Protein AF-A0A9D8BTR9-F1 (afdb_monomer_lite)

Secondary structure (DSSP, 8-state):
-TT-SS----TT-----EEEEETTEEEEEEEE-SSGGGS-----BHHHH-EETTTTEE-B-TTSPBPB--B-TTSPBPPSSSPPSSSSSS--SEEEEEE--

pLDDT: mean 94.8, std 5.75, range [58.75, 98.44]

Foldseek 3Di:
DVPDDFDDDDPPDDFPWDWDDDPNWIKIKTAAACVLQVGQDAWDKQVVVDADDPVRHTDPDPVRHIDTPQAALVRDGADHGGGGPDRDGCQDHGIGMGTND

Structure (mmCIF, N/CA/C/O backbone):
data_AF-A0A9D8BTR9-F1
#
_entry.id   AF-A0A9D8BTR9-F1
#
loop_
_atom_site.group_PDB
_atom_site.id
_atom_site.type_symbol
_atom_site.label_atom_id
_atom_site.label_alt_id
_atom_site.label_comp_id
_atom_site.label_asym_id
_atom_site.label_entity_id
_atom_site.label_seq_id
_atom_site.pdbx_PDB_ins_code
_atom_site.Cartn_x
_atom_site.Cartn_y
_atom_site.Cartn_z
_atom_site.occupancy
_atom_site.B_iso_or_equiv
_atom_site.auth_seq_id
_atom_site.auth_comp_id
_atom_site.auth_asym_id
_atom_site.auth_atom_id
_atom_site.pdbx_PDB_model_num
ATOM 1 N N . TYR A 1 1 ? 1.808 -18.632 -3.585 1.00 60.00 1 TYR A N 1
ATOM 2 C CA . TYR A 1 1 ? 2.295 -18.264 -2.244 1.00 60.00 1 TYR A CA 1
ATOM 3 C C . TYR A 1 1 ? 3.440 -19.128 -1.717 1.00 60.00 1 TYR A C 1
ATOM 5 O O . TYR A 1 1 ? 4.335 -18.561 -1.124 1.00 60.00 1 TYR A O 1
ATOM 13 N N . VAL A 1 2 ? 3.537 -20.434 -2.019 1.00 58.75 2 VAL A N 1
ATOM 14 C CA . VAL A 1 2 ? 4.655 -21.315 -1.561 1.00 58.75 2 VAL A CA 1
ATOM 15 C C . VAL A 1 2 ? 6.072 -20.869 -2.009 1.00 58.75 2 VAL A C 1
ATOM 17 O O . VAL A 1 2 ? 7.067 -21.411 -1.551 1.00 58.75 2 VAL A O 1
ATOM 20 N N . LYS A 1 3 ? 6.182 -19.881 -2.908 1.00 83.25 3 LYS A N 1
ATOM 21 C CA . LYS A 1 3 ? 7.452 -19.328 -3.416 1.00 83.25 3 LYS A CA 1
ATOM 22 C C . LYS A 1 3 ? 7.713 -17.878 -2.982 1.00 83.25 3 LYS A C 1
ATOM 24 O O . LYS A 1 3 ? 8.590 -17.233 -3.546 1.00 83.25 3 LYS A O 1
ATOM 29 N N . GLU A 1 4 ? 6.923 -17.335 -2.058 1.00 86.44 4 GLU A N 1
ATOM 30 C CA . GLU A 1 4 ? 7.206 -16.015 -1.494 1.00 86.44 4 GLU A CA 1
ATOM 31 C C . GLU A 1 4 ? 8.479 -16.089 -0.646 1.00 86.44 4 GLU A C 1
ATOM 33 O O . GLU A 1 4 ? 8.605 -16.963 0.207 1.00 86.44 4 GLU A O 1
ATOM 38 N N . THR A 1 5 ? 9.444 -15.212 -0.915 1.00 90.69 5 THR A N 1
ATOM 39 C CA . THR A 1 5 ? 10.785 -15.315 -0.326 1.00 90.69 5 THR A CA 1
ATOM 40 C C . THR A 1 5 ? 10.932 -14.559 0.988 1.00 90.69 5 THR A C 1
ATOM 42 O O . THR A 1 5 ? 11.739 -14.969 1.812 1.00 90.69 5 THR A O 1
ATOM 45 N N . ASN A 1 6 ? 10.153 -13.492 1.203 1.00 90.56 6 ASN A N 1
ATOM 46 C CA . ASN A 1 6 ? 10.285 -12.603 2.363 1.00 90.56 6 ASN A CA 1
ATOM 47 C C . ASN A 1 6 ? 8.933 -12.247 3.028 1.00 90.56 6 ASN A C 1
ATOM 49 O O . ASN A 1 6 ? 8.661 -11.061 3.231 1.00 90.56 6 ASN A O 1
ATOM 53 N N . PRO A 1 7 ? 8.056 -13.216 3.362 1.00 93.12 7 PRO A N 1
ATOM 54 C CA . PRO A 1 7 ? 6.822 -12.898 4.072 1.00 93.12 7 PRO A CA 1
ATOM 55 C C . PRO A 1 7 ? 7.108 -12.538 5.539 1.00 93.12 7 PRO A C 1
ATOM 57 O O . PRO A 1 7 ? 7.866 -13.226 6.225 1.00 93.12 7 PRO A O 1
ATOM 60 N N . LEU A 1 8 ? 6.438 -11.506 6.058 1.00 93.69 8 LEU A N 1
ATOM 61 C CA . LEU A 1 8 ? 6.315 -11.299 7.502 1.00 93.69 8 LEU A CA 1
ATOM 62 C C . LEU A 1 8 ? 5.058 -12.024 7.993 1.00 93.69 8 LEU A C 1
ATOM 64 O O . LEU A 1 8 ? 3.943 -11.571 7.742 1.00 93.69 8 LEU A O 1
ATOM 68 N N . ILE A 1 9 ? 5.239 -13.141 8.698 1.00 94.00 9 ILE A N 1
ATOM 69 C CA . ILE A 1 9 ? 4.139 -13.949 9.238 1.00 94.00 9 ILE A CA 1
ATOM 70 C C . ILE A 1 9 ? 4.032 -13.699 10.742 1.00 94.00 9 ILE A C 1
ATOM 72 O O . ILE A 1 9 ? 4.978 -13.949 11.485 1.00 94.00 9 ILE A O 1
ATOM 76 N N . LEU A 1 10 ? 2.873 -13.209 11.185 1.00 94.06 10 LEU A N 1
ATOM 77 C CA . LEU A 1 10 ? 2.561 -12.938 12.589 1.00 94.06 10 LEU A CA 1
ATOM 78 C C . LEU A 1 10 ? 1.358 -13.793 13.010 1.00 94.06 10 LEU A C 1
ATOM 80 O O . LEU A 1 10 ? 0.243 -13.289 13.093 1.00 94.06 10 LEU A O 1
ATOM 84 N N . SER A 1 11 ? 1.575 -15.092 13.228 1.00 94.56 11 SER A N 1
ATOM 85 C CA . SER A 1 11 ? 0.491 -16.064 13.465 1.00 94.56 11 SER A CA 1
ATOM 86 C C . SER A 1 11 ? -0.368 -15.764 14.699 1.00 94.56 11 SER A C 1
ATOM 88 O O . SER A 1 11 ? -1.538 -16.129 14.716 1.00 94.56 11 SER A O 1
ATOM 90 N N . ASP A 1 12 ? 0.198 -15.084 15.698 1.00 94.00 12 ASP A N 1
ATOM 91 C CA . ASP A 1 12 ? -0.477 -14.762 16.963 1.00 94.00 12 ASP A CA 1
ATOM 92 C C . ASP A 1 12 ? -1.090 -13.350 16.983 1.00 94.00 12 ASP A C 1
ATOM 94 O O . ASP A 1 12 ? -1.652 -12.926 17.993 1.00 94.00 12 ASP A O 1
ATOM 98 N N . ALA A 1 13 ? -0.946 -12.577 15.902 1.00 94.19 13 ALA A N 1
ATOM 99 C CA . ALA A 1 13 ? -1.487 -11.226 15.842 1.00 94.19 13 ALA A CA 1
ATOM 100 C C . ALA A 1 13 ? -2.992 -11.247 15.534 1.00 94.19 13 ALA A C 1
ATOM 102 O O . ALA A 1 13 ? -3.410 -11.795 14.517 1.00 94.19 13 ALA A O 1
ATOM 103 N N . ASP A 1 14 ? -3.787 -10.563 16.361 1.00 95.50 14 ASP A N 1
ATOM 104 C CA . ASP A 1 14 ? -5.190 -10.250 16.075 1.00 95.50 14 ASP A CA 1
ATOM 105 C C . ASP A 1 14 ? -5.339 -8.749 15.763 1.00 95.50 14 ASP A C 1
ATOM 107 O O . ASP A 1 14 ? -5.318 -7.915 16.676 1.00 95.50 14 ASP A O 1
ATOM 111 N N . PRO A 1 15 ? -5.447 -8.368 14.478 1.00 95.00 15 PRO A N 1
ATOM 112 C CA . PRO A 1 15 ? -5.585 -6.972 14.100 1.00 95.00 15 PRO A CA 1
ATOM 113 C C . PRO A 1 15 ? -6.983 -6.396 14.343 1.00 95.00 15 PRO A C 1
ATOM 115 O O . PRO A 1 15 ? -7.121 -5.177 14.253 1.00 95.00 15 PRO A O 1
ATOM 118 N N . ALA A 1 16 ? -8.001 -7.220 14.627 1.00 96.88 16 ALA A N 1
ATOM 119 C CA . ALA A 1 16 ? -9.386 -6.802 14.870 1.00 96.88 16 ALA A CA 1
ATOM 120 C C . ALA A 1 16 ? -9.872 -5.633 13.969 1.00 96.88 16 ALA A C 1
ATOM 122 O O . ALA A 1 16 ? -10.239 -4.573 14.492 1.00 96.88 16 ALA A O 1
ATOM 123 N N . PRO A 1 17 ? -9.823 -5.768 12.625 1.00 96.50 17 PRO A N 1
ATOM 124 C CA . PRO A 1 17 ? -10.188 -4.687 11.720 1.00 96.50 17 PRO A CA 1
ATOM 125 C C . PRO A 1 17 ? -11.691 -4.395 11.794 1.00 96.50 17 PRO A C 1
ATOM 127 O O . PRO A 1 17 ? -12.517 -5.301 11.718 1.00 96.50 17 PRO A O 1
ATOM 130 N N . GLU A 1 18 ? -12.048 -3.121 11.897 1.00 97.75 18 GLU A N 1
ATOM 131 C CA . GLU A 1 18 ? -13.427 -2.649 12.006 1.00 97.75 18 GLU A CA 1
ATOM 132 C C . GLU A 1 18 ? -13.597 -1.375 11.175 1.00 97.75 18 GLU A C 1
ATOM 134 O O . GLU A 1 18 ? -12.782 -0.458 11.254 1.00 97.75 18 GLU A O 1
ATOM 139 N N . THR A 1 19 ? -14.684 -1.281 10.416 1.00 97.19 19 THR A N 1
ATOM 140 C CA . THR A 1 19 ? -15.093 -0.033 9.767 1.00 97.19 19 THR A CA 1
ATOM 141 C C . THR A 1 19 ? -16.294 0.527 10.514 1.00 97.19 19 THR A C 1
ATOM 143 O O . THR A 1 19 ? -17.280 -0.180 10.704 1.00 97.19 19 THR A O 1
ATOM 146 N N . VAL A 1 20 ? -16.222 1.787 10.937 1.00 97.06 20 VAL A N 1
ATOM 147 C CA . VAL A 1 20 ? -17.290 2.462 11.682 1.00 97.06 20 VAL A CA 1
ATOM 148 C C . VAL A 1 20 ? -17.729 3.707 10.944 1.00 97.06 20 VAL A C 1
ATOM 150 O O . VAL A 1 20 ? -16.901 4.549 10.602 1.00 97.06 20 VAL A O 1
ATOM 153 N N . GLU A 1 21 ? -19.035 3.828 10.744 1.00 97.06 21 GLU A N 1
ATOM 154 C CA . GLU A 1 21 ? -19.658 4.997 10.141 1.00 97.06 21 GLU A CA 1
ATOM 155 C C . GLU A 1 21 ? -20.307 5.863 11.223 1.00 97.06 21 GLU A C 1
ATOM 157 O O . GLU A 1 21 ? -21.023 5.373 12.098 1.00 97.06 21 GLU A O 1
ATOM 162 N N . THR A 1 22 ? -20.015 7.159 11.224 1.00 94.44 22 THR A N 1
ATOM 163 C CA . THR A 1 22 ? -20.594 8.126 12.161 1.00 94.44 22 THR A CA 1
ATOM 164 C C . THR A 1 22 ? -20.721 9.468 11.462 1.00 94.44 22 THR A C 1
ATOM 166 O O . THR A 1 22 ? -19.740 9.971 10.924 1.00 94.44 22 THR A O 1
ATOM 169 N N . GLU A 1 23 ? -21.928 10.040 11.462 1.00 91.88 23 GLU A N 1
ATOM 170 C CA . GLU A 1 23 ? -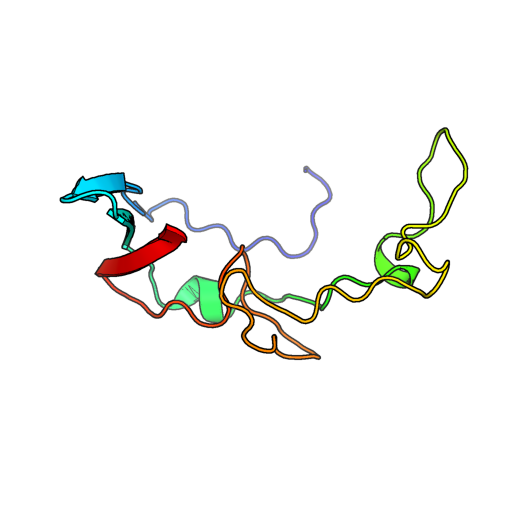22.201 11.385 10.923 1.00 91.88 23 GLU A CA 1
ATOM 171 C C . GLU A 1 23 ? -21.729 11.587 9.464 1.00 91.88 23 GLU A C 1
ATOM 173 O O . GLU A 1 23 ? -21.289 12.665 9.080 1.00 91.88 23 GLU A O 1
ATOM 178 N N . GLY A 1 24 ? -21.819 10.541 8.632 1.00 93.31 24 GLY A N 1
ATOM 179 C CA . GLY A 1 24 ? -21.384 10.579 7.228 1.00 93.31 24 GLY A CA 1
ATOM 180 C C . GLY A 1 24 ? -1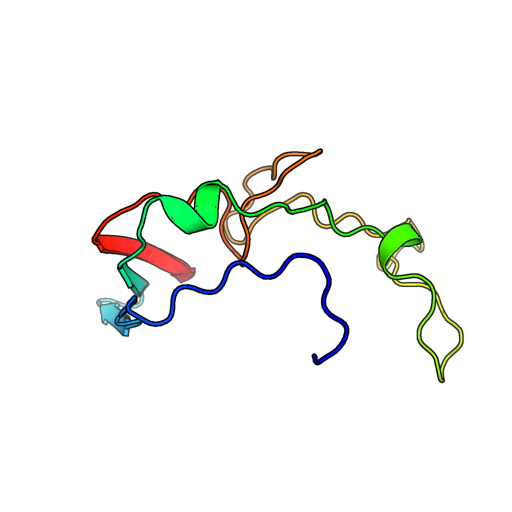9.872 10.426 7.021 1.00 93.31 24 GLY A C 1
ATOM 181 O O . GLY A 1 24 ? -19.397 10.552 5.894 1.00 93.31 24 GLY A O 1
ATOM 182 N N . HIS A 1 25 ? -19.119 10.138 8.084 1.00 95.06 25 HIS A N 1
ATOM 183 C CA . HIS A 1 25 ? -17.705 9.782 8.027 1.00 95.06 25 HIS A CA 1
ATOM 184 C C . HIS A 1 25 ? -17.503 8.291 8.244 1.00 95.06 25 HIS A C 1
ATOM 186 O O . HIS A 1 25 ? -18.143 7.690 9.104 1.00 95.06 25 HIS A O 1
ATOM 192 N N . VAL A 1 26 ? -16.547 7.712 7.525 1.00 97.19 26 VAL A N 1
ATOM 193 C CA . VAL A 1 26 ? -16.142 6.316 7.662 1.00 97.19 26 VAL A CA 1
ATOM 194 C C . VAL A 1 26 ? -14.738 6.264 8.253 1.00 97.19 26 VAL A C 1
ATOM 196 O O . VAL A 1 26 ? -13.791 6.843 7.724 1.00 97.19 26 VAL A O 1
ATOM 199 N N . SER A 1 27 ? -14.587 5.546 9.362 1.00 97.31 27 SER A N 1
ATOM 200 C CA . SER A 1 27 ? -13.303 5.301 10.020 1.00 97.31 27 SER A CA 1
ATOM 201 C C . SER A 1 27 ? -12.941 3.824 9.969 1.00 97.31 27 SER A C 1
ATOM 203 O O . SER A 1 27 ? -13.734 2.979 10.368 1.00 97.31 27 SER A O 1
ATOM 205 N N . PHE A 1 28 ? -11.722 3.518 9.545 1.00 97.44 28 PHE A N 1
ATOM 206 C CA . PHE A 1 28 ? -11.126 2.194 9.619 1.00 97.44 28 PHE A CA 1
ATOM 207 C C . PHE A 1 28 ? -10.277 2.077 10.887 1.00 97.44 28 PHE A C 1
ATOM 209 O O . PHE A 1 28 ? -9.385 2.886 11.142 1.00 97.44 28 PHE A O 1
ATOM 216 N N . ARG A 1 29 ? -10.575 1.079 11.709 1.00 97.50 29 ARG A N 1
ATOM 217 C CA . ARG A 1 29 ? -9.925 0.801 12.985 1.00 97.50 29 ARG A CA 1
ATOM 218 C C . ARG A 1 29 ? -9.239 -0.543 12.899 1.00 97.50 29 ARG A C 1
ATOM 220 O O . ARG A 1 29 ? -9.794 -1.481 12.344 1.00 97.50 29 ARG A O 1
ATOM 227 N N . LEU A 1 30 ? -8.051 -0.640 13.470 1.00 96.56 30 LEU A N 1
ATOM 228 C CA . LEU A 1 30 ? -7.318 -1.894 13.579 1.00 96.56 30 LEU A CA 1
ATOM 229 C C . LEU A 1 30 ? -6.259 -1.782 14.672 1.00 96.56 30 LEU A C 1
ATOM 231 O O . LEU A 1 30 ? -5.904 -0.687 15.108 1.00 96.56 30 LEU A O 1
ATOM 235 N N . THR A 1 31 ? -5.746 -2.922 15.110 1.00 97.06 31 THR A N 1
ATOM 236 C CA . THR A 1 31 ? -4.623 -3.018 16.038 1.00 97.06 31 THR A CA 1
ATOM 237 C C . THR A 1 31 ? -3.401 -3.523 15.287 1.00 97.06 31 THR A C 1
ATOM 239 O O . THR A 1 31 ? -3.426 -4.600 14.701 1.00 97.06 31 THR A O 1
ATOM 242 N N . LEU A 1 32 ? -2.310 -2.760 15.288 1.00 94.69 32 LEU A N 1
ATOM 243 C CA . LEU A 1 32 ? -1.059 -3.164 14.647 1.00 94.69 32 LEU A CA 1
ATOM 244 C C . LEU A 1 32 ? 0.062 -3.287 15.674 1.00 94.69 32 LEU A C 1
ATOM 246 O O . LEU A 1 32 ? 0.285 -2.393 16.484 1.00 94.69 32 LEU A O 1
ATOM 250 N N . GLY A 1 33 ? 0.824 -4.377 15.616 1.00 93.38 33 GLY A N 1
ATOM 251 C CA . GLY A 1 33 ? 2.120 -4.435 16.290 1.00 93.38 33 GLY A CA 1
ATOM 252 C C . GLY A 1 33 ? 3.155 -3.530 15.602 1.00 93.38 33 GLY A C 1
ATOM 253 O O . GLY A 1 33 ? 2.904 -3.006 14.519 1.00 93.38 33 GLY A O 1
ATOM 254 N N . PRO A 1 34 ? 4.364 -3.377 16.166 1.00 91.88 34 PRO A N 1
ATOM 255 C CA . PRO A 1 34 ? 5.449 -2.637 15.514 1.00 91.88 34 PRO A CA 1
ATOM 256 C C . PRO A 1 34 ? 6.101 -3.410 14.351 1.00 91.88 34 PRO A C 1
ATOM 258 O O . PRO A 1 34 ? 6.871 -2.839 13.584 1.00 91.88 34 PRO A O 1
ATOM 261 N N . ALA A 1 35 ? 5.842 -4.717 14.231 1.00 92.75 35 ALA A N 1
ATOM 262 C CA . ALA A 1 35 ? 6.506 -5.590 13.265 1.00 92.75 35 ALA A CA 1
ATOM 263 C C . ALA A 1 35 ? 6.212 -5.261 11.784 1.00 92.75 35 ALA A C 1
ATOM 265 O O . ALA A 1 35 ? 7.170 -5.257 11.014 1.00 92.75 35 ALA A O 1
ATOM 266 N N . PRO A 1 36 ? 4.976 -4.918 11.357 1.00 91.50 36 PRO A N 1
ATOM 267 C CA . PRO A 1 36 ? 4.695 -4.548 9.966 1.00 91.50 36 PRO A CA 1
ATOM 268 C C . PRO A 1 36 ? 5.529 -3.370 9.448 1.00 91.50 36 PRO A C 1
ATOM 270 O O . PRO A 1 36 ? 5.916 -3.371 8.287 1.00 91.50 36 PRO A O 1
ATOM 273 N N . GLN A 1 37 ? 5.893 -2.411 10.308 1.00 86.94 37 GLN A N 1
ATOM 274 C CA . GLN A 1 37 ? 6.772 -1.287 9.936 1.00 86.94 37 GLN A CA 1
ATOM 275 C C . GLN A 1 37 ? 8.213 -1.723 9.617 1.00 86.94 37 GLN A C 1
ATOM 277 O O . GLN A 1 37 ? 8.986 -0.953 9.060 1.00 86.94 37 GLN A O 1
ATOM 282 N N . LYS A 1 38 ? 8.587 -2.951 9.992 1.00 88.56 38 LYS A N 1
ATOM 283 C CA . LYS A 1 38 ? 9.906 -3.549 9.748 1.00 88.56 38 LYS A CA 1
ATOM 284 C C . LYS A 1 38 ? 9.877 -4.595 8.633 1.00 88.56 38 LYS A C 1
ATOM 286 O O . LYS A 1 38 ? 10.890 -5.253 8.408 1.00 88.56 38 LYS A O 1
ATOM 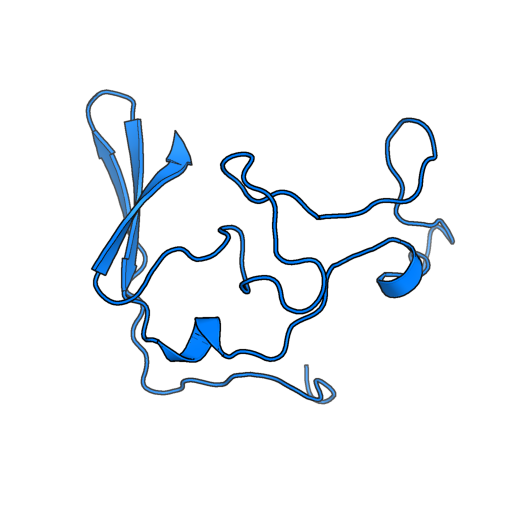291 N N . ALA A 1 39 ? 8.731 -4.799 7.980 1.00 93.06 39 ALA A N 1
ATOM 292 C CA . ALA A 1 39 ? 8.643 -5.706 6.847 1.00 93.06 39 ALA A CA 1
ATOM 293 C C . ALA A 1 39 ? 9.593 -5.234 5.738 1.00 93.06 39 ALA A C 1
ATOM 295 O O . ALA A 1 39 ? 9.675 -4.039 5.461 1.00 93.06 39 ALA A O 1
ATOM 296 N N . ALA A 1 40 ? 10.298 -6.176 5.111 1.00 93.38 40 ALA A N 1
ATOM 297 C CA . ALA A 1 40 ? 11.132 -5.884 3.956 1.00 93.38 40 ALA A CA 1
ATOM 298 C C . ALA A 1 40 ? 10.226 -5.648 2.745 1.00 93.38 40 ALA A C 1
ATOM 300 O O . ALA A 1 40 ? 9.692 -6.591 2.156 1.00 93.38 40 ALA A O 1
ATOM 301 N N . THR A 1 41 ? 10.028 -4.385 2.393 1.00 94.94 41 THR A N 1
ATOM 302 C CA . THR A 1 41 ? 9.198 -3.983 1.262 1.00 94.94 41 THR A CA 1
ATOM 303 C C . THR A 1 41 ? 10.052 -3.312 0.197 1.00 94.94 41 THR A C 1
ATOM 305 O O . THR A 1 41 ? 11.247 -3.066 0.340 1.00 94.94 41 THR A O 1
ATOM 308 N N . THR A 1 42 ? 9.437 -3.059 -0.947 1.00 95.62 42 THR A N 1
ATOM 309 C CA . THR A 1 42 ? 10.042 -2.285 -2.026 1.00 95.62 42 THR A CA 1
ATOM 310 C C . THR A 1 42 ? 8.913 -1.529 -2.690 1.00 95.62 42 THR A C 1
ATOM 312 O O . THR A 1 42 ? 7.777 -2.022 -2.721 1.00 95.62 42 THR A O 1
ATOM 315 N N . LEU A 1 43 ? 9.204 -0.353 -3.229 1.00 97.44 43 LEU A N 1
ATOM 316 C CA . LEU A 1 43 ? 8.220 0.400 -3.985 1.00 97.44 43 LEU A CA 1
ATOM 317 C C . LEU A 1 43 ? 7.705 -0.407 -5.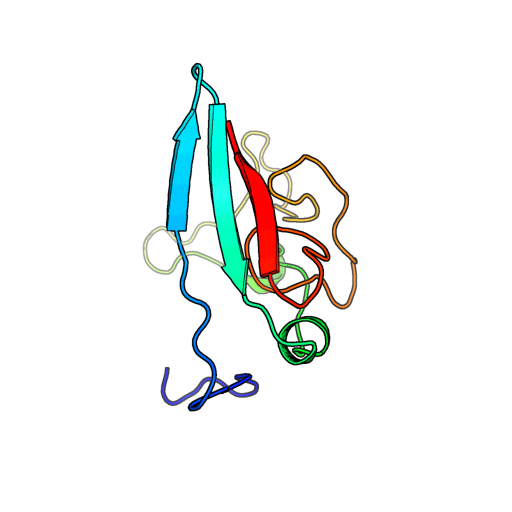187 1.00 97.44 43 LEU A C 1
ATOM 319 O O . LEU A 1 43 ? 8.412 -1.239 -5.764 1.00 97.44 43 LEU A O 1
ATOM 323 N N . VAL A 1 44 ? 6.437 -0.209 -5.535 1.00 97.62 44 VAL A N 1
ATOM 324 C CA . VAL A 1 44 ? 5.827 -0.845 -6.705 1.00 97.62 44 VAL A CA 1
ATOM 325 C C . VAL A 1 44 ? 5.956 0.098 -7.896 1.00 97.62 44 VAL A C 1
ATOM 327 O O . VAL A 1 44 ? 5.502 1.242 -7.848 1.00 97.62 44 VAL A O 1
ATOM 330 N N . THR A 1 45 ? 6.583 -0.401 -8.958 1.00 98.44 45 THR A N 1
ATOM 331 C CA . THR A 1 45 ? 6.839 0.317 -10.212 1.00 98.44 45 THR A CA 1
ATOM 332 C C . THR A 1 45 ? 6.480 -0.564 -11.407 1.00 98.44 45 THR A C 1
ATOM 334 O O . THR A 1 45 ? 6.415 -1.790 -11.270 1.00 98.44 45 THR A O 1
ATOM 337 N N . THR A 1 46 ? 6.298 0.033 -12.589 1.00 98.44 46 THR A N 1
ATOM 338 C CA . THR A 1 46 ? 6.128 -0.704 -13.857 1.00 98.44 46 THR A CA 1
ATOM 339 C C . THR A 1 46 ? 7.195 -1.772 -14.052 1.00 98.44 46 THR A C 1
ATOM 341 O O . THR A 1 46 ? 6.869 -2.920 -14.333 1.00 98.44 46 THR A O 1
ATOM 344 N N . GLU A 1 47 ? 8.465 -1.410 -13.856 1.00 98.06 47 GLU A N 1
ATOM 345 C CA . GLU A 1 47 ? 9.602 -2.320 -14.019 1.00 98.06 47 GLU A CA 1
ATOM 346 C C . GLU A 1 47 ? 9.466 -3.559 -13.129 1.00 98.06 47 GLU A C 1
ATOM 348 O O . GLU A 1 47 ? 9.627 -4.686 -13.593 1.00 98.06 47 GLU A O 1
ATOM 353 N N . ARG A 1 48 ? 9.093 -3.362 -11.859 1.00 95.94 48 ARG A N 1
ATOM 354 C CA . ARG A 1 48 ? 8.931 -4.457 -10.901 1.00 95.94 48 ARG A CA 1
ATOM 355 C C . ARG A 1 48 ? 7.722 -5.339 -11.209 1.00 95.94 48 ARG A C 1
ATOM 357 O O . ARG A 1 48 ? 7.781 -6.546 -10.986 1.00 95.94 48 ARG A O 1
ATOM 364 N N . LEU A 1 49 ? 6.621 -4.745 -11.669 1.00 97.12 49 LEU A N 1
ATOM 365 C CA . LEU A 1 49 ? 5.413 -5.485 -12.043 1.00 97.12 49 LEU A CA 1
ATOM 366 C C . LEU A 1 49 ? 5.585 -6.246 -13.366 1.00 97.12 49 LEU A C 1
ATOM 368 O O . LEU A 1 49 ? 4.916 -7.258 -13.584 1.00 97.12 49 LEU A O 1
ATOM 372 N N . GLY A 1 50 ? 6.477 -5.777 -14.240 1.00 97.31 50 GLY A N 1
ATOM 373 C CA . GLY A 1 50 ? 6.714 -6.353 -15.555 1.00 97.31 50 GLY A CA 1
ATOM 374 C C . GLY A 1 50 ? 5.513 -6.172 -16.483 1.00 97.31 50 GLY A C 1
ATOM 375 O O . GLY A 1 50 ? 4.915 -5.098 -16.556 1.00 97.31 50 GLY A O 1
ATOM 376 N N . ARG A 1 51 ? 5.166 -7.230 -17.222 1.00 97.88 51 ARG A N 1
ATOM 377 C CA . ARG A 1 51 ? 4.069 -7.228 -18.200 1.00 97.88 51 ARG A CA 1
ATOM 378 C C . ARG A 1 51 ? 2.979 -8.207 -17.796 1.00 97.88 51 ARG A C 1
ATOM 380 O O . ARG A 1 51 ? 3.254 -9.308 -17.315 1.00 97.88 51 ARG A O 1
ATOM 387 N N . ALA A 1 52 ? 1.729 -7.813 -18.009 1.00 97.12 52 ALA A N 1
ATOM 388 C CA . ALA A 1 52 ? 0.589 -8.692 -17.810 1.00 97.12 52 ALA A CA 1
ATOM 389 C C . ALA A 1 52 ? 0.644 -9.864 -18.803 1.00 97.12 52 ALA A C 1
ATOM 391 O O . ALA A 1 52 ? 0.800 -9.664 -20.002 1.00 97.12 52 ALA A O 1
ATOM 392 N N . LYS A 1 53 ? 0.466 -11.096 -18.313 1.00 96.12 53 LYS A N 1
ATOM 393 C CA . LYS A 1 53 ? 0.725 -12.319 -19.093 1.00 96.12 53 LYS A CA 1
ATOM 394 C C . LYS A 1 53 ? -0.088 -12.451 -20.390 1.00 96.12 53 LYS A C 1
ATOM 396 O O . LYS A 1 53 ? 0.435 -12.966 -21.367 1.00 96.12 53 LYS A O 1
ATOM 401 N N . VAL A 1 54 ? -1.372 -12.086 -20.373 1.00 96.94 54 VAL A N 1
ATOM 402 C CA . VAL A 1 54 ? -2.286 -12.326 -21.511 1.00 96.94 54 VAL A CA 1
ATOM 403 C C . VAL A 1 54 ? -2.287 -11.157 -22.487 1.00 96.94 54 VAL A C 1
ATOM 405 O O . VAL A 1 54 ? -2.178 -11.371 -23.687 1.00 96.94 54 VAL A O 1
ATOM 408 N N . ALA A 1 55 ? -2.410 -9.932 -21.974 1.00 96.94 55 ALA A N 1
ATOM 409 C CA . ALA A 1 55 ? -2.410 -8.735 -22.808 1.00 96.94 55 ALA A CA 1
ATOM 410 C C . ALA A 1 55 ? -1.021 -8.424 -23.380 1.00 96.94 55 ALA A C 1
ATOM 412 O O . ALA A 1 55 ? -0.931 -7.720 -24.377 1.00 96.94 55 ALA A O 1
ATOM 413 N N . ASP A 1 56 ? 0.037 -8.922 -22.727 1.00 97.25 56 ASP A N 1
ATOM 414 C CA . ASP A 1 56 ? 1.419 -8.522 -22.963 1.00 97.25 56 ASP A CA 1
ATOM 415 C C . ASP A 1 56 ? 1.532 -6.992 -23.005 1.00 97.25 56 ASP A C 1
ATOM 417 O O . ASP A 1 56 ? 1.929 -6.385 -23.991 1.00 97.25 56 ASP A O 1
ATOM 421 N N . LEU A 1 57 ? 1.102 -6.342 -21.925 1.00 97.88 57 LEU A N 1
ATOM 422 C CA . LEU A 1 57 ? 1.172 -4.891 -21.769 1.00 97.88 57 LEU A CA 1
ATOM 423 C C . LEU A 1 57 ? 1.790 -4.538 -20.414 1.00 97.88 57 LEU A C 1
ATOM 425 O O . LEU A 1 57 ? 1.636 -5.307 -19.455 1.00 97.88 57 LEU A O 1
ATOM 429 N N . PRO A 1 58 ? 2.521 -3.414 -20.335 1.00 97.88 58 PRO A N 1
ATOM 430 C CA . PRO A 1 58 ? 3.067 -2.912 -19.082 1.00 97.88 58 PRO A CA 1
ATOM 431 C C . PRO A 1 58 ? 1.961 -2.310 -18.201 1.00 97.88 58 PRO A C 1
ATOM 433 O O . PRO A 1 58 ? 0.851 -2.034 -18.653 1.00 97.88 58 PRO A O 1
ATOM 436 N N . TYR A 1 59 ? 2.282 -2.098 -16.926 1.00 98.25 59 TYR A N 1
ATOM 437 C CA . TYR A 1 59 ? 1.442 -1.337 -16.002 1.00 98.25 59 TYR A CA 1
ATOM 438 C C . TYR A 1 59 ? 1.856 0.133 -16.056 1.00 98.25 59 TYR A C 1
ATOM 440 O O . TYR A 1 59 ? 2.941 0.469 -15.590 1.00 98.25 59 TYR A O 1
ATOM 448 N N . GLU A 1 60 ? 1.022 0.997 -16.622 1.00 98.31 60 GLU A N 1
ATOM 449 C CA . GLU A 1 60 ? 1.346 2.403 -16.904 1.00 98.31 60 GLU A CA 1
ATOM 450 C C . GLU A 1 60 ? 0.214 3.337 -16.461 1.00 98.31 60 GLU A C 1
ATOM 452 O O . GLU A 1 60 ? -0.908 2.902 -16.186 1.00 98.31 60 GLU A O 1
ATOM 457 N N . ASN A 1 61 ? 0.524 4.630 -16.372 1.00 98.31 61 ASN A N 1
ATOM 458 C CA . ASN A 1 61 ? -0.463 5.686 -16.168 1.00 98.31 61 ASN A CA 1
ATOM 459 C C . ASN A 1 61 ? -1.288 5.926 -17.451 1.00 98.31 61 ASN A C 1
ATOM 461 O O . ASN A 1 61 ? -0.870 5.523 -18.538 1.00 98.31 61 ASN A O 1
ATOM 465 N N . PRO A 1 62 ? -2.436 6.631 -17.371 1.00 97.94 62 PRO A N 1
ATOM 466 C CA . PRO A 1 62 ? -3.272 6.919 -18.543 1.00 97.94 62 PRO A CA 1
ATOM 467 C C . PRO A 1 62 ? -2.571 7.690 -19.672 1.00 97.94 62 PRO A C 1
ATOM 469 O O . PRO A 1 62 ? -3.009 7.624 -20.817 1.00 97.94 62 PRO A O 1
ATOM 472 N N . ASP A 1 63 ? -1.502 8.425 -19.360 1.00 97.81 63 ASP A N 1
ATOM 473 C CA . ASP A 1 63 ? -0.679 9.166 -20.322 1.00 97.81 63 ASP A CA 1
ATOM 474 C C . ASP A 1 63 ? 0.459 8.325 -20.939 1.00 97.81 63 ASP A C 1
ATOM 476 O O . ASP A 1 63 ? 1.243 8.842 -21.734 1.00 97.81 63 ASP A O 1
ATOM 480 N N . GLY A 1 64 ? 0.556 7.039 -20.583 1.00 97.12 64 GLY A N 1
ATOM 481 C CA . GLY A 1 64 ? 1.608 6.120 -21.023 1.00 97.12 64 GLY A CA 1
ATOM 482 C C . GLY A 1 64 ? 2.921 6.237 -20.244 1.00 97.12 64 GLY A C 1
ATOM 483 O O . GLY A 1 64 ? 3.881 5.538 -20.557 1.00 97.12 64 GLY A O 1
ATOM 484 N N . SER A 1 65 ? 3.009 7.103 -19.228 1.00 98.25 65 SER A N 1
ATOM 485 C CA . SER A 1 65 ? 4.195 7.155 -18.370 1.00 98.25 65 SER A CA 1
ATOM 486 C C . SER A 1 65 ? 4.278 5.928 -17.444 1.00 98.25 65 SER A C 1
ATOM 488 O O . SER A 1 65 ? 3.242 5.382 -17.041 1.00 98.25 65 SER A O 1
ATOM 490 N N . PRO A 1 66 ? 5.491 5.484 -17.052 1.00 98.25 66 PRO A N 1
ATOM 491 C CA . PRO A 1 66 ? 5.642 4.386 -16.103 1.00 98.25 66 PRO A CA 1
ATOM 492 C C . PRO A 1 66 ? 4.931 4.664 -14.771 1.00 98.25 66 PRO A C 1
ATOM 494 O O . PRO A 1 66 ? 5.119 5.706 -14.141 1.00 98.25 66 PRO A O 1
ATOM 497 N N . LEU A 1 67 ? 4.149 3.690 -14.312 1.00 98.19 67 LEU A N 1
ATOM 498 C CA . LEU A 1 67 ? 3.503 3.685 -13.009 1.00 98.19 67 LEU A CA 1
ATOM 499 C C . LEU A 1 67 ? 4.547 3.641 -11.883 1.00 98.19 67 LEU A C 1
ATOM 501 O O . LEU A 1 67 ? 5.438 2.784 -11.857 1.00 98.19 67 LEU A O 1
ATOM 505 N N . LYS A 1 68 ? 4.363 4.511 -10.887 1.00 98.00 68 LYS A N 1
ATOM 506 C CA . LYS A 1 68 ? 5.067 4.496 -9.600 1.00 98.00 68 LYS A CA 1
ATOM 507 C C . LYS A 1 68 ? 4.032 4.691 -8.491 1.00 98.00 68 LYS A C 1
ATOM 509 O O . LYS A 1 68 ? 3.435 5.756 -8.398 1.00 98.00 68 LYS A O 1
ATOM 514 N N . ILE A 1 69 ? 3.814 3.684 -7.643 1.00 97.69 69 ILE A N 1
ATOM 515 C CA . ILE A 1 69 ? 2.880 3.790 -6.507 1.00 97.69 69 ILE A CA 1
ATOM 516 C C . ILE A 1 69 ? 3.627 4.406 -5.318 1.00 97.69 69 ILE A C 1
ATOM 518 O O . ILE A 1 69 ? 4.010 3.708 -4.383 1.00 97.69 69 ILE A O 1
ATOM 522 N N . ASN A 1 70 ? 3.898 5.710 -5.387 1.00 97.81 70 ASN A N 1
ATOM 523 C CA . ASN A 1 70 ? 4.635 6.478 -4.373 1.00 97.81 70 ASN A CA 1
ATOM 524 C C . ASN A 1 70 ? 3.749 7.340 -3.474 1.00 97.81 70 ASN A C 1
ATOM 526 O O . ASN A 1 70 ? 4.268 8.152 -2.711 1.00 97.81 70 ASN A O 1
ATOM 530 N N . THR A 1 71 ? 2.438 7.159 -3.549 1.00 98.12 71 THR A N 1
ATOM 531 C CA . THR A 1 71 ? 1.473 7.888 -2.736 1.00 98.12 71 THR A CA 1
ATOM 532 C C . THR A 1 71 ? 0.569 6.890 -2.021 1.00 98.12 71 THR A C 1
ATOM 534 O O . THR A 1 71 ? 0.209 5.847 -2.576 1.00 98.12 71 THR A O 1
ATOM 537 N N . ASP A 1 72 ? 0.284 7.138 -0.748 1.00 98.12 72 ASP A N 1
ATOM 538 C CA . ASP A 1 72 ? -0.626 6.324 0.051 1.00 98.12 72 ASP A CA 1
ATOM 539 C C . ASP A 1 72 ? -2.094 6.743 -0.145 1.00 98.12 72 ASP A C 1
ATOM 541 O O . ASP A 1 72 ? -2.405 7.637 -0.933 1.00 98.12 72 ASP A O 1
ATOM 545 N N . TYR A 1 73 ? -3.011 6.085 0.567 1.00 97.75 73 TYR A N 1
ATOM 546 C CA . TYR A 1 73 ? -4.445 6.376 0.490 1.00 97.75 73 TYR A CA 1
ATOM 547 C C . TYR A 1 73 ? -4.802 7.842 0.810 1.00 97.75 73 TYR A C 1
ATOM 549 O O . TYR A 1 73 ? -5.767 8.368 0.262 1.00 97.75 73 TYR A O 1
ATOM 557 N N . PHE A 1 74 ? -4.036 8.513 1.675 1.00 97.12 74 PHE A N 1
ATOM 558 C CA . PHE A 1 74 ? -4.301 9.886 2.117 1.00 97.12 74 PHE A CA 1
ATOM 559 C C . PHE A 1 74 ? -3.598 10.951 1.275 1.00 97.12 74 PHE A C 1
ATOM 561 O O . PHE A 1 74 ? -3.719 12.138 1.572 1.00 97.12 74 PHE A O 1
ATOM 568 N N . GLY A 1 75 ? -2.868 10.553 0.232 1.00 97.56 75 GLY A N 1
ATOM 569 C CA . GLY A 1 75 ? -2.064 11.483 -0.554 1.00 97.56 75 GLY A CA 1
ATOM 570 C C . GLY A 1 75 ? -0.655 11.706 0.005 1.00 97.56 75 GLY A C 1
ATOM 571 O O . GLY A 1 75 ? 0.081 12.530 -0.537 1.00 97.56 75 GLY A O 1
ATOM 572 N N . ASN A 1 76 ? -0.245 10.986 1.055 1.00 97.44 76 ASN A N 1
ATOM 573 C CA . ASN A 1 76 ? 1.099 11.115 1.613 1.00 97.44 76 ASN A CA 1
ATOM 574 C C . ASN A 1 76 ? 2.122 10.403 0.729 1.00 97.44 76 ASN A C 1
ATOM 576 O O . ASN A 1 76 ? 1.846 9.344 0.162 1.00 97.44 76 ASN A O 1
ATOM 580 N N . ALA A 1 77 ? 3.334 10.952 0.655 1.00 98.00 77 ALA A N 1
ATOM 581 C CA . ALA A 1 77 ? 4.443 10.286 -0.014 1.00 98.00 77 ALA A CA 1
ATOM 582 C C . ALA A 1 77 ? 4.841 9.004 0.736 1.00 98.00 77 ALA A C 1
ATOM 584 O O . ALA A 1 77 ? 4.988 9.011 1.958 1.00 98.00 77 ALA A O 1
ATOM 585 N N . ARG A 1 78 ? 5.055 7.921 -0.010 1.00 98.00 78 ARG A N 1
ATOM 586 C CA . ARG A 1 78 ? 5.629 6.672 0.498 1.00 98.00 78 ARG A CA 1
ATOM 587 C C . ARG A 1 78 ? 7.152 6.726 0.489 1.00 98.00 78 ARG A C 1
ATOM 589 O O . ARG A 1 78 ? 7.743 7.407 -0.349 1.00 98.00 78 ARG A O 1
ATOM 596 N N . ASN A 1 79 ? 7.795 5.962 1.368 1.00 96.12 79 ASN A N 1
ATOM 597 C CA . ASN A 1 79 ? 9.243 5.793 1.330 1.00 96.12 79 ASN A CA 1
ATOM 598 C C . ASN A 1 79 ? 9.685 5.124 0.010 1.00 96.12 79 ASN A C 1
ATOM 600 O O . ASN A 1 79 ? 9.154 4.086 -0.383 1.00 96.12 79 ASN A O 1
ATOM 604 N N . ASP A 1 80 ? 10.673 5.709 -0.674 1.00 95.12 80 ASP A N 1
ATOM 605 C CA . ASP A 1 80 ? 11.126 5.235 -1.989 1.00 95.12 80 ASP A CA 1
ATOM 606 C C . ASP A 1 80 ? 11.835 3.870 -1.945 1.00 95.12 80 ASP A C 1
ATOM 608 O O . ASP A 1 80 ? 11.841 3.150 -2.946 1.00 95.12 80 ASP A O 1
ATOM 612 N N . THR A 1 81 ? 12.441 3.499 -0.814 1.00 94.31 81 THR A N 1
ATOM 613 C CA . THR A 1 81 ? 13.241 2.271 -0.689 1.00 94.31 81 THR A CA 1
ATOM 614 C C . THR A 1 81 ? 12.541 1.186 0.121 1.00 94.31 81 THR A C 1
ATOM 616 O O . THR A 1 81 ? 12.626 0.017 -0.247 1.00 94.31 81 THR A O 1
ATOM 619 N N . ASN A 1 82 ? 11.819 1.558 1.178 1.00 94.81 82 ASN A N 1
ATOM 620 C CA . ASN A 1 82 ? 11.136 0.635 2.084 1.00 94.81 82 ASN A CA 1
ATOM 621 C C . ASN A 1 82 ? 9.781 1.210 2.549 1.00 94.81 82 ASN A C 1
ATOM 623 O O . ASN A 1 82 ? 9.657 1.618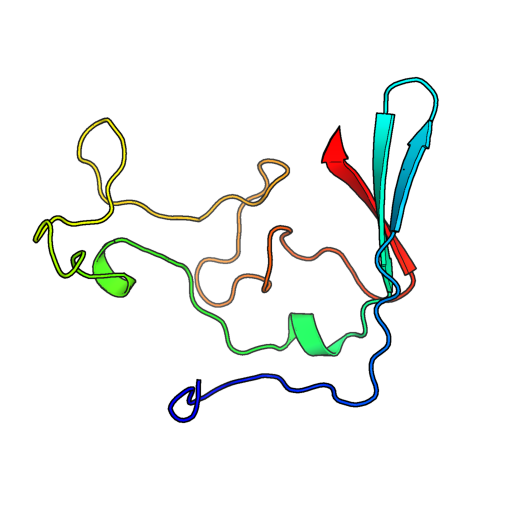 3.708 1.00 94.81 82 ASN A O 1
ATOM 627 N N . PRO A 1 83 ? 8.778 1.297 1.653 1.00 96.50 83 PRO A N 1
ATOM 628 C CA . PRO A 1 83 ? 7.449 1.822 1.980 1.00 96.50 83 PRO A CA 1
ATOM 629 C C . PRO A 1 83 ? 6.719 0.945 3.000 1.00 96.50 83 PRO A C 1
ATOM 631 O O . PRO A 1 83 ? 6.906 -0.272 3.029 1.00 96.50 83 PRO A O 1
ATOM 634 N N . ALA A 1 84 ? 5.820 1.510 3.800 1.00 95.81 84 ALA A N 1
ATOM 635 C CA . ALA A 1 84 ? 5.022 0.682 4.700 1.00 95.81 84 ALA A CA 1
ATOM 636 C C . ALA A 1 84 ? 4.143 -0.307 3.897 1.00 95.81 84 ALA A C 1
ATOM 638 O O . ALA A 1 84 ? 3.611 0.040 2.831 1.00 95.81 84 ALA A O 1
ATOM 639 N N . PRO A 1 85 ? 3.974 -1.556 4.373 1.00 95.00 85 PRO A N 1
ATOM 640 C CA . PRO A 1 85 ? 3.067 -2.492 3.728 1.00 95.00 85 PRO A CA 1
ATOM 641 C C . PRO A 1 85 ? 1.615 -2.023 3.876 1.00 95.00 85 PRO A C 1
ATOM 643 O O . PRO A 1 85 ? 1.221 -1.456 4.895 1.00 95.00 85 PRO A O 1
ATOM 646 N N . GLY A 1 86 ? 0.791 -2.327 2.874 1.00 94.69 86 GLY A N 1
ATOM 647 C CA . GLY A 1 86 ? -0.624 -1.963 2.871 1.00 94.69 86 GLY A CA 1
ATOM 648 C C . GLY A 1 86 ? -0.901 -0.550 2.336 1.00 94.69 86 GLY A C 1
ATOM 649 O O . GLY A 1 86 ? -0.038 0.065 1.701 1.00 94.69 86 GLY A O 1
ATOM 650 N N . PRO A 1 87 ? -2.136 -0.047 2.508 1.00 96.06 87 PRO A N 1
ATOM 651 C CA . PRO A 1 87 ? -2.610 1.162 1.830 1.00 96.06 87 PRO A CA 1
ATOM 652 C C . PRO A 1 87 ? -2.154 2.480 2.475 1.00 96.06 87 PRO A C 1
ATOM 654 O O . PRO A 1 87 ? -2.246 3.516 1.821 1.00 96.06 87 PRO A O 1
ATOM 657 N N . PHE A 1 88 ? -1.647 2.446 3.708 1.00 96.19 88 PHE A N 1
ATOM 658 C CA . PHE A 1 88 ? -1.285 3.629 4.493 1.00 96.19 88 PHE A CA 1
ATOM 659 C C . PHE A 1 88 ? 0.220 3.670 4.732 1.00 96.19 88 PHE A C 1
ATOM 661 O O . PHE A 1 88 ? 0.796 2.660 5.147 1.00 96.19 88 PHE A O 1
ATOM 668 N N . GLU A 1 89 ? 0.849 4.823 4.518 1.00 96.44 89 GLU A N 1
ATOM 669 C CA . GLU A 1 89 ? 2.248 5.003 4.887 1.00 96.44 89 GLU A CA 1
ATOM 670 C C . GLU A 1 89 ? 2.334 5.299 6.389 1.00 96.44 89 GLU A C 1
ATOM 672 O O . GLU A 1 89 ? 1.713 6.234 6.886 1.00 96.44 89 GLU A O 1
ATOM 677 N N . HIS A 1 90 ? 3.078 4.475 7.131 1.00 90.12 90 HIS A N 1
ATOM 678 C CA . HIS A 1 90 ? 3.270 4.612 8.582 1.00 90.12 90 HIS A CA 1
ATOM 679 C C . HIS A 1 90 ? 1.979 4.831 9.409 1.00 90.12 90 HIS A C 1
ATOM 681 O O . HIS A 1 90 ? 1.906 5.779 10.191 1.00 90.12 90 HIS A O 1
ATOM 687 N N . PRO A 1 91 ? 0.983 3.924 9.352 1.00 91.44 91 PRO A N 1
ATOM 688 C CA . PRO A 1 91 ? -0.281 4.074 10.087 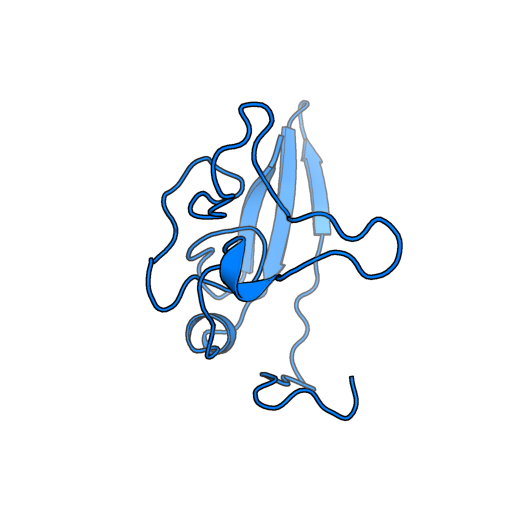1.00 91.44 91 PRO A CA 1
ATOM 689 C C . PRO A 1 91 ? -0.156 4.050 11.624 1.00 91.44 91 PRO A C 1
ATOM 691 O O . PRO A 1 91 ? -1.158 4.202 12.316 1.00 91.44 91 PRO A O 1
ATOM 694 N N . GLY A 1 92 ? 1.049 3.846 12.169 1.00 91.88 92 GLY A N 1
ATOM 695 C CA . GLY A 1 92 ? 1.317 3.730 13.602 1.00 91.88 92 GLY A CA 1
ATOM 696 C C . GLY A 1 92 ? 1.321 2.285 14.109 1.00 91.88 92 GLY A C 1
ATOM 697 O O . GLY A 1 92 ? 1.382 1.327 13.335 1.00 91.88 92 GLY A O 1
ATOM 698 N N . ALA A 1 93 ? 1.302 2.145 15.434 1.00 93.31 93 ALA A N 1
ATOM 699 C CA . ALA A 1 93 ? 1.218 0.878 16.156 1.00 93.31 93 ALA A CA 1
ATOM 700 C C . ALA A 1 93 ? 0.274 1.029 17.362 1.00 93.31 93 ALA A C 1
ATOM 702 O O . ALA A 1 93 ? 0.017 2.139 17.827 1.00 93.31 93 ALA A O 1
ATOM 703 N N . GLY A 1 94 ? -0.229 -0.089 17.878 1.00 95.38 94 GLY A N 1
ATOM 704 C CA . GLY A 1 94 ? -1.333 -0.136 18.830 1.00 95.38 94 GLY A CA 1
ATOM 705 C C . GLY A 1 94 ? -2.684 -0.052 18.123 1.00 95.38 94 GLY A C 1
ATOM 706 O O . GLY A 1 94 ? -2.805 -0.428 16.957 1.00 95.38 94 GLY A O 1
ATOM 707 N N . ARG A 1 95 ? -3.704 0.428 18.840 1.00 95.75 95 ARG A N 1
ATOM 708 C CA . ARG A 1 95 ? -5.037 0.661 18.277 1.00 95.75 95 ARG A CA 1
ATOM 709 C C . ARG A 1 95 ? -5.029 1.964 17.487 1.00 95.75 95 ARG A C 1
ATOM 711 O O . ARG A 1 95 ? -4.871 3.036 18.063 1.00 95.75 95 ARG A O 1
ATOM 718 N N . ILE A 1 96 ? -5.214 1.852 16.182 1.00 96.00 96 ILE A N 1
ATOM 719 C CA . ILE A 1 96 ? -5.181 2.967 15.242 1.00 96.00 96 ILE A CA 1
ATOM 720 C C . ILE A 1 96 ? -6.576 3.206 14.664 1.00 96.00 96 ILE A C 1
ATOM 722 O O . ILE A 1 96 ? -7.365 2.273 14.499 1.00 96.00 96 ILE A O 1
ATOM 726 N N . VAL A 1 97 ? -6.888 4.473 14.398 1.00 96.62 97 VAL A N 1
ATOM 727 C CA . VAL A 1 97 ? -8.154 4.922 13.808 1.00 96.62 97 VAL A CA 1
ATOM 728 C C . VAL A 1 97 ? -7.815 5.828 12.637 1.00 96.62 97 VAL A C 1
ATOM 730 O O . VAL A 1 97 ? -7.169 6.858 12.810 1.00 96.62 97 VAL A O 1
ATOM 733 N N . LEU A 1 98 ? -8.238 5.429 11.448 1.00 96.19 98 LEU A N 1
ATOM 734 C CA . LEU A 1 98 ? -7.931 6.087 10.190 1.00 96.19 98 LEU A CA 1
ATOM 735 C C . LEU A 1 98 ? -9.243 6.534 9.555 1.00 96.19 98 LEU A C 1
ATOM 737 O O . LEU A 1 98 ? -10.088 5.700 9.242 1.00 96.19 98 LEU A O 1
ATOM 741 N N . ARG A 1 99 ? -9.445 7.837 9.369 1.00 95.81 99 ARG A N 1
ATOM 742 C CA . ARG A 1 99 ? -10.639 8.339 8.681 1.00 95.81 99 ARG A CA 1
ATOM 743 C C . ARG A 1 99 ? -10.469 8.142 7.183 1.00 95.81 99 ARG A C 1
ATOM 745 O O . ARG A 1 99 ? -9.614 8.788 6.600 1.00 95.81 99 ARG A O 1
ATOM 752 N N . VAL A 1 100 ? -11.277 7.283 6.576 1.00 96.62 100 VAL A N 1
ATOM 753 C CA . VAL A 1 100 ? -11.148 6.882 5.168 1.00 96.62 100 VAL A CA 1
ATOM 754 C C . VAL A 1 100 ? -12.212 7.494 4.250 1.00 96.62 100 VAL A C 1
ATOM 756 O O . VAL A 1 100 ? -12.027 7.450 3.036 1.00 96.62 100 VAL A O 1
ATOM 759 N N . TRP A 1 101 ? -13.274 8.095 4.799 1.00 93.94 101 TRP A N 1
ATOM 760 C CA . TRP A 1 101 ? -14.280 8.890 4.077 1.00 93.94 101 TRP A CA 1
ATOM 761 C C . TRP A 1 101 ? -14.886 9.945 5.024 1.00 93.94 101 TRP A C 1
ATOM 763 O O . TRP A 1 101 ? -15.035 9.628 6.226 1.00 93.94 101 TRP A O 1
#

Sequence (101 aa):
YVKETNPLILSDADPAPETVETEGHVSFRLTLGPAPQKAATTLVTTERLGRAKVADLPYENPDGSPLKINTDYFGNARNDTNPAPGPFEHPGAGRIVLRVW

Radius of gyration: 16.36 Å; chains: 1; bounding box: 35×33×42 Å